Protein AF-L2FWZ9-F1 (afdb_monomer_lite)

Structure (mmCIF, N/CA/C/O backbone):
data_AF-L2FWZ9-F1
#
_entry.id   AF-L2FWZ9-F1
#
loop_
_atom_site.group_PDB
_atom_site.id
_atom_site.type_symbol
_atom_site.label_atom_id
_atom_site.label_alt_id
_atom_site.label_comp_id
_atom_site.label_asym_id
_atom_site.label_entity_id
_atom_site.label_seq_id
_atom_site.pdbx_PDB_ins_code
_atom_site.Cartn_x
_atom_site.Cartn_y
_atom_site.Cartn_z
_atom_site.occupancy
_atom_site.B_iso_or_equiv
_atom_site.auth_seq_id
_atom_site.auth_comp_id
_atom_site.auth_asym_id
_atom_site.auth_atom_id
_atom_site.pdbx_PDB_model_num
ATOM 1 N N . MET A 1 1 ? 4.614 10.937 13.498 1.00 37.91 1 MET A N 1
ATOM 2 C CA . MET A 1 1 ? 4.431 12.050 12.540 1.00 37.91 1 MET A CA 1
ATOM 3 C C . MET A 1 1 ? 4.527 11.454 11.138 1.00 37.91 1 MET A C 1
ATOM 5 O O . MET A 1 1 ? 5.630 11.237 10.655 1.00 37.91 1 MET A O 1
ATOM 9 N N . LEU A 1 2 ? 3.396 11.042 10.550 1.00 47.38 2 LEU A N 1
ATOM 10 C CA . LEU A 1 2 ? 3.350 10.492 9.188 1.00 47.38 2 LEU A CA 1
ATOM 11 C C . LEU A 1 2 ? 3.740 11.627 8.230 1.00 47.38 2 LEU A C 1
ATOM 13 O O . LEU A 1 2 ? 2.983 12.576 8.043 1.00 47.38 2 LEU A O 1
ATOM 17 N N . GLY A 1 3 ? 4.984 11.603 7.746 1.00 39.47 3 GLY A N 1
ATOM 18 C CA . GLY A 1 3 ? 5.502 12.600 6.810 1.00 39.47 3 GLY A CA 1
ATOM 19 C C . GLY A 1 3 ? 4.661 12.653 5.535 1.00 39.47 3 GLY A C 1
ATOM 20 O O . GLY A 1 3 ? 4.003 11.669 5.206 1.00 39.47 3 GLY A O 1
ATOM 21 N N . ARG A 1 4 ? 4.687 13.812 4.854 1.00 49.22 4 ARG A N 1
ATOM 22 C CA . ARG A 1 4 ? 4.032 14.084 3.557 1.00 49.22 4 ARG A CA 1
ATOM 23 C C . ARG A 1 4 ? 3.860 12.801 2.734 1.00 49.22 4 ARG A C 1
ATOM 25 O O . ARG A 1 4 ? 4.850 12.243 2.269 1.00 49.22 4 ARG A O 1
ATOM 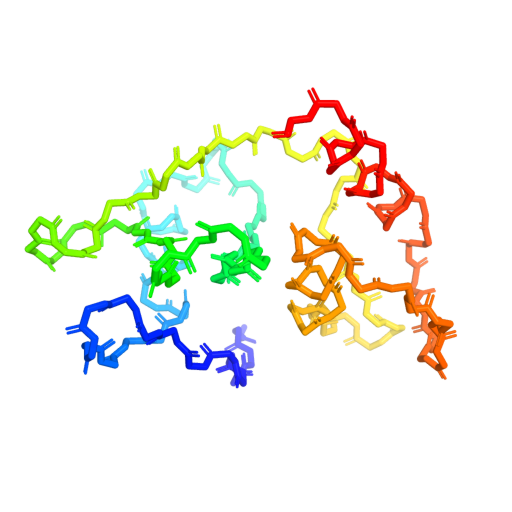32 N N . SER A 1 5 ? 2.620 12.342 2.570 1.00 55.31 5 SER A N 1
ATOM 33 C CA . SER A 1 5 ? 2.319 11.317 1.579 1.00 55.31 5 SER A CA 1
ATOM 34 C C . SER A 1 5 ? 2.372 11.989 0.210 1.00 55.31 5 SER A C 1
ATOM 36 O O . SER A 1 5 ? 1.457 12.720 -0.169 1.00 55.31 5 SER A O 1
ATOM 38 N N . ASP A 1 6 ? 3.478 11.819 -0.505 1.00 53.09 6 ASP A N 1
ATOM 39 C CA . ASP A 1 6 ? 3.678 12.437 -1.820 1.00 53.09 6 ASP A CA 1
ATOM 40 C C . ASP A 1 6 ? 2.766 11.816 -2.911 1.00 53.09 6 ASP A C 1
ATOM 42 O O . ASP A 1 6 ? 2.730 12.289 -4.049 1.00 53.09 6 ASP A O 1
ATOM 46 N N . GLY A 1 7 ? 1.987 10.777 -2.580 1.00 55.47 7 GLY A N 1
ATOM 47 C CA . GLY A 1 7 ? 0.991 10.165 -3.454 1.00 55.47 7 GLY A CA 1
ATOM 48 C C . GLY A 1 7 ? -0.346 10.906 -3.464 1.00 55.47 7 GLY A C 1
ATOM 49 O O . GLY A 1 7 ? -1.245 10.591 -2.687 1.00 55.47 7 GLY A O 1
ATOM 50 N N . PHE A 1 8 ? -0.531 11.848 -4.392 1.00 56.97 8 PHE A N 1
ATOM 51 C CA . PHE A 1 8 ? -1.888 12.242 -4.783 1.00 56.97 8 PHE A CA 1
ATOM 52 C C . PHE A 1 8 ? -2.547 11.092 -5.549 1.00 56.97 8 PHE A C 1
ATOM 54 O O . PHE A 1 8 ? -1.983 10.585 -6.522 1.00 56.97 8 PHE A O 1
ATOM 61 N N . LEU A 1 9 ? -3.754 10.724 -5.134 1.00 61.09 9 LEU A N 1
ATOM 62 C CA . LEU A 1 9 ? -4.591 9.738 -5.810 1.00 61.09 9 LEU A CA 1
ATOM 63 C C . LEU A 1 9 ? -5.620 10.462 -6.673 1.00 61.09 9 LEU A C 1
ATOM 65 O O . LEU A 1 9 ? -6.096 11.532 -6.280 1.00 61.09 9 LEU A O 1
ATOM 69 N N . LYS A 1 10 ? -5.904 9.933 -7.871 1.00 59.34 10 LYS A N 1
ATOM 70 C CA . LYS A 1 10 ? -6.831 10.564 -8.829 1.00 59.34 10 LYS A CA 1
ATOM 71 C C . LYS A 1 10 ? -7.863 9.620 -9.470 1.00 59.34 10 LYS A C 1
ATOM 73 O O . LYS A 1 10 ? -8.025 9.692 -10.686 1.00 59.34 10 LYS A O 1
ATOM 78 N N . PRO A 1 11 ? -8.594 8.783 -8.717 1.00 60.00 11 PRO A N 1
ATOM 79 C CA . PRO A 1 11 ? -9.722 8.059 -9.294 1.00 60.00 11 PRO A CA 1
ATOM 80 C C . PRO A 1 11 ? -10.812 9.049 -9.735 1.00 60.00 11 PRO A C 1
ATOM 82 O O . PRO A 1 11 ? -11.186 9.962 -8.991 1.00 60.00 11 PRO A O 1
ATOM 85 N N . ALA A 1 12 ? -11.319 8.898 -10.957 1.00 54.69 12 ALA A N 1
ATOM 86 C CA . ALA A 1 12 ? -12.400 9.694 -11.539 1.00 54.69 12 ALA A CA 1
ATOM 87 C C . ALA A 1 12 ? -12.167 11.219 -11.483 1.00 54.69 12 ALA A C 1
ATOM 89 O O . ALA A 1 12 ? -13.114 12.004 -11.406 1.00 54.69 12 ALA A O 1
ATOM 90 N N . GLY A 1 13 ? -10.901 11.656 -11.486 1.00 60.09 13 GLY A N 1
ATOM 91 C CA . GLY A 1 13 ? -10.516 13.071 -11.445 1.00 60.09 13 GLY A CA 1
ATOM 92 C C . GLY A 1 13 ? -10.571 13.747 -10.066 1.00 60.09 13 GLY A C 1
ATOM 93 O O . GLY A 1 13 ? -10.253 14.935 -9.972 1.00 60.09 13 GLY A O 1
ATOM 94 N N . VAL A 1 14 ? -10.912 13.024 -8.992 1.00 58.94 14 VAL A N 1
ATOM 95 C CA . VAL A 1 14 ? -10.941 13.555 -7.616 1.00 58.94 14 VAL A CA 1
ATOM 96 C C . VAL A 1 14 ? -9.558 13.443 -6.982 1.00 58.94 14 VAL A C 1
ATOM 98 O O . VAL A 1 14 ? -8.958 12.377 -7.007 1.00 58.94 14 VAL A O 1
ATOM 101 N N . ARG A 1 15 ? -9.043 14.533 -6.401 1.00 64.44 15 ARG A N 1
ATOM 102 C CA . ARG A 1 15 ? -7.758 14.528 -5.685 1.00 64.44 15 ARG A CA 1
ATOM 103 C C . ARG A 1 15 ? -7.989 14.328 -4.196 1.00 64.44 15 ARG A C 1
ATOM 105 O O . ARG A 1 15 ? -8.624 15.177 -3.580 1.00 64.44 15 ARG A O 1
ATOM 112 N N . PHE A 1 16 ? -7.390 13.294 -3.626 1.00 67.38 16 PHE A N 1
ATOM 113 C CA . PHE A 1 16 ? -7.308 13.114 -2.176 1.00 67.38 16 PHE A CA 1
ATOM 114 C C . PHE A 1 16 ? -5.934 12.574 -1.779 1.00 67.38 16 PHE A C 1
ATOM 116 O O . PHE A 1 16 ? -5.192 12.039 -2.615 1.00 67.38 16 PHE A O 1
ATOM 123 N N . GLY A 1 17 ? -5.573 12.778 -0.513 1.00 70.31 17 GLY A N 1
ATOM 124 C CA . GLY A 1 17 ? -4.294 12.332 0.030 1.00 70.31 17 GLY A CA 1
ATOM 125 C C . GLY A 1 17 ? -4.425 10.965 0.693 1.00 70.31 17 GLY A C 1
ATOM 126 O O . GLY A 1 17 ? -5.348 10.742 1.473 1.00 70.31 17 GLY A O 1
ATOM 127 N N . SER A 1 18 ? -3.466 10.063 0.469 1.00 74.75 18 SER A N 1
ATOM 128 C CA . SER A 1 18 ? -3.417 8.783 1.197 1.00 74.75 18 SER A CA 1
ATOM 129 C C . SER A 1 18 ? -3.299 8.975 2.720 1.00 74.75 18 SER A C 1
ATOM 131 O O . SER A 1 18 ? -3.741 8.121 3.484 1.00 74.75 18 SER A O 1
ATOM 133 N N . ALA A 1 19 ? -2.802 10.130 3.181 1.00 75.31 19 ALA A N 1
ATOM 134 C CA . ALA A 1 19 ? -2.780 10.506 4.594 1.00 75.31 19 ALA A CA 1
ATOM 135 C C . ALA A 1 19 ? -4.161 10.488 5.277 1.00 75.31 19 ALA A C 1
ATOM 137 O O . ALA A 1 19 ? -4.244 10.119 6.446 1.00 75.31 19 ALA A O 1
ATOM 138 N N . GLU A 1 20 ? -5.243 10.846 4.578 1.00 76.06 20 GLU A N 1
ATOM 139 C CA . GLU A 1 20 ? -6.599 10.801 5.148 1.00 76.06 20 GLU A CA 1
ATOM 140 C C . GLU A 1 20 ? -6.998 9.359 5.483 1.00 76.06 20 GLU A C 1
ATOM 142 O O . GLU A 1 20 ? -7.508 9.084 6.568 1.00 76.06 20 GLU A O 1
ATOM 147 N N . ILE A 1 21 ? -6.643 8.427 4.599 1.00 77.75 21 ILE A N 1
ATOM 148 C CA . ILE A 1 21 ? -6.863 6.988 4.766 1.00 77.75 21 ILE A CA 1
ATOM 149 C C . ILE A 1 21 ? -6.068 6.459 5.954 1.00 77.75 21 ILE A C 1
ATOM 151 O O . ILE A 1 21 ? -6.616 5.793 6.829 1.00 77.75 21 ILE A O 1
ATOM 155 N N . TYR A 1 22 ? -4.779 6.791 6.021 1.00 81.50 22 TYR A N 1
ATOM 156 C CA . TYR A 1 22 ? -3.927 6.347 7.123 1.00 81.50 22 TYR A CA 1
ATOM 157 C C . TYR A 1 22 ? -4.405 6.881 8.472 1.00 81.50 22 TYR A C 1
ATOM 159 O O . TYR A 1 22 ? -4.351 6.160 9.467 1.00 81.50 22 TYR A O 1
ATOM 167 N N . ASN A 1 23 ? -4.904 8.118 8.512 1.00 81.88 23 ASN A N 1
ATOM 168 C CA . ASN A 1 23 ? -5.448 8.705 9.731 1.00 81.88 23 ASN A CA 1
ATOM 169 C C . ASN A 1 23 ? -6.712 7.976 10.200 1.00 81.88 23 ASN A C 1
ATOM 171 O O . ASN A 1 23 ? -6.851 7.744 11.397 1.00 81.88 23 ASN A O 1
ATOM 175 N N . ILE A 1 24 ? -7.607 7.594 9.283 1.00 82.69 24 ILE A N 1
ATOM 176 C CA . ILE A 1 24 ? -8.802 6.798 9.606 1.00 82.69 24 ILE A CA 1
ATOM 177 C C . ILE A 1 24 ? -8.386 5.435 10.163 1.00 82.69 24 ILE A C 1
ATOM 179 O O . ILE A 1 24 ? -8.830 5.069 11.249 1.00 82.69 24 ILE A O 1
ATOM 183 N N . LEU A 1 25 ? -7.479 4.726 9.483 1.00 81.62 25 LEU A N 1
ATOM 184 C CA . LEU A 1 25 ? -6.995 3.415 9.933 1.00 81.62 25 LEU A CA 1
ATOM 185 C C . LEU A 1 25 ? -6.368 3.494 11.327 1.00 81.62 25 LEU A C 1
ATOM 187 O O . LEU A 1 25 ? -6.750 2.753 12.223 1.00 81.62 25 LEU A O 1
ATOM 191 N N . THR A 1 26 ? -5.491 4.473 11.542 1.00 82.50 26 THR A N 1
ATOM 192 C CA . THR A 1 26 ? -4.835 4.681 12.841 1.00 82.50 26 THR A CA 1
ATOM 193 C C . THR A 1 26 ? -5.830 5.086 13.934 1.00 82.50 26 THR A C 1
ATOM 195 O O . THR A 1 26 ? -5.629 4.775 15.102 1.00 82.50 26 THR A O 1
ATOM 198 N N . ARG A 1 27 ? -6.896 5.820 13.593 1.00 84.56 27 ARG A N 1
ATOM 199 C CA . ARG A 1 27 ? -7.873 6.314 14.572 1.00 84.56 27 ARG A CA 1
ATOM 200 C C . ARG A 1 27 ? -8.878 5.248 14.992 1.00 84.56 27 ARG A C 1
ATOM 202 O O . ARG A 1 27 ? -9.240 5.205 16.164 1.00 84.56 27 ARG A O 1
ATOM 209 N N . PHE A 1 28 ? -9.375 4.469 14.038 1.00 85.88 28 PHE A N 1
ATOM 210 C CA . PHE A 1 28 ? -10.498 3.558 14.256 1.00 85.88 28 PHE A CA 1
ATOM 211 C C . PHE A 1 28 ? -10.079 2.094 14.377 1.00 85.88 28 PHE A C 1
ATOM 213 O O . PHE A 1 28 ? -10.792 1.337 15.023 1.00 85.88 28 PHE A O 1
ATOM 220 N N . PHE A 1 29 ? -8.923 1.721 13.822 1.00 86.75 29 PHE A N 1
ATOM 221 C CA . PHE A 1 29 ? -8.410 0.348 13.813 1.00 86.75 29 PHE A CA 1
ATOM 222 C C . PHE A 1 29 ? -6.955 0.235 14.323 1.00 86.75 29 PHE A C 1
ATOM 224 O O . PHE A 1 29 ? -6.136 -0.443 13.698 1.00 86.75 29 PHE A O 1
ATOM 231 N N . PRO A 1 30 ? -6.568 0.918 15.423 1.00 83.31 30 PRO A N 1
ATOM 232 C CA . PRO A 1 30 ? -5.181 0.921 15.893 1.00 83.31 30 PRO A CA 1
ATOM 233 C C . PRO A 1 30 ? -4.699 -0.429 16.440 1.00 83.31 30 PRO A C 1
ATOM 235 O O . PRO A 1 30 ? -3.493 -0.619 16.572 1.00 83.31 30 PRO A O 1
ATOM 238 N N . ALA A 1 31 ? -5.609 -1.329 16.826 1.00 86.12 31 ALA A N 1
ATOM 239 C CA . ALA A 1 31 ? -5.252 -2.642 17.364 1.00 86.12 31 ALA A CA 1
ATOM 240 C C . ALA A 1 31 ? -5.130 -3.702 16.257 1.00 86.12 31 ALA A C 1
ATOM 242 O O . ALA A 1 31 ? -4.457 -4.711 16.442 1.00 86.12 31 ALA A O 1
ATOM 243 N N . GLU A 1 32 ? -5.779 -3.464 15.119 1.00 86.69 32 GLU A N 1
ATOM 244 C CA . GLU A 1 32 ? -5.880 -4.385 13.993 1.00 86.69 32 GLU A CA 1
ATOM 245 C C . GLU A 1 32 ? -4.911 -4.041 12.857 1.00 86.69 32 GLU A C 1
ATOM 247 O O . GLU A 1 32 ? -4.482 -4.931 12.127 1.00 86.69 32 GLU A O 1
ATOM 252 N N . VAL A 1 33 ? -4.561 -2.760 12.693 1.00 83.75 33 VAL A N 1
ATOM 253 C CA . VAL A 1 33 ? -3.714 -2.281 11.595 1.00 83.75 33 VAL A CA 1
ATOM 254 C C . VAL A 1 33 ? -2.450 -1.637 12.150 1.00 83.75 33 VAL A C 1
ATOM 256 O O . VAL A 1 33 ? -2.454 -0.484 12.576 1.00 83.75 33 VAL A O 1
ATOM 259 N N . GLU A 1 34 ? -1.340 -2.373 12.094 1.00 84.56 34 GLU A N 1
ATOM 260 C CA . GLU A 1 34 ? -0.025 -1.858 12.496 1.00 84.56 34 GLU A CA 1
ATOM 261 C C . GLU A 1 34 ? 0.483 -0.778 11.526 1.00 84.56 34 GLU A C 1
ATOM 263 O O . GLU A 1 34 ? 0.970 0.279 11.934 1.00 84.56 34 GLU A O 1
ATOM 268 N N . ASP A 1 35 ? 0.373 -1.039 10.221 1.00 83.06 35 ASP A N 1
ATOM 269 C CA . ASP A 1 35 ? 0.770 -0.105 9.176 1.00 83.06 35 ASP A CA 1
ATOM 270 C C . ASP A 1 35 ? -0.018 -0.358 7.885 1.00 83.06 35 ASP A C 1
ATOM 272 O O . ASP A 1 35 ? -0.522 -1.449 7.632 1.00 83.06 35 ASP A O 1
ATOM 276 N N . ALA A 1 36 ? -0.108 0.668 7.045 1.00 85.31 36 ALA A N 1
ATOM 277 C CA . ALA A 1 36 ? -0.831 0.616 5.784 1.00 85.31 36 ALA A CA 1
ATOM 278 C C . ALA A 1 36 ? -0.104 1.392 4.685 1.00 85.31 36 ALA A C 1
ATOM 280 O O . ALA A 1 36 ? 0.536 2.426 4.927 1.00 85.31 36 ALA A O 1
ATOM 281 N N . VAL A 1 37 ? -0.259 0.909 3.453 1.00 84.62 37 VAL A N 1
ATOM 282 C CA . VAL A 1 37 ? 0.132 1.607 2.229 1.00 84.62 37 VAL A CA 1
ATOM 283 C C . VAL A 1 37 ? -1.062 1.666 1.294 1.00 84.62 37 VAL A C 1
ATOM 285 O O . VAL A 1 37 ? -1.775 0.686 1.107 1.00 84.62 37 VAL A O 1
ATOM 288 N N . CYS A 1 38 ? -1.298 2.839 0.730 1.00 82.19 38 CYS A N 1
ATOM 289 C CA . CYS A 1 38 ? -2.473 3.123 -0.059 1.00 82.19 38 CYS A CA 1
ATOM 290 C C . CYS A 1 38 ? -2.038 3.761 -1.373 1.00 82.19 38 CYS A C 1
ATOM 292 O O . CYS A 1 38 ? -1.432 4.834 -1.387 1.00 82.19 38 C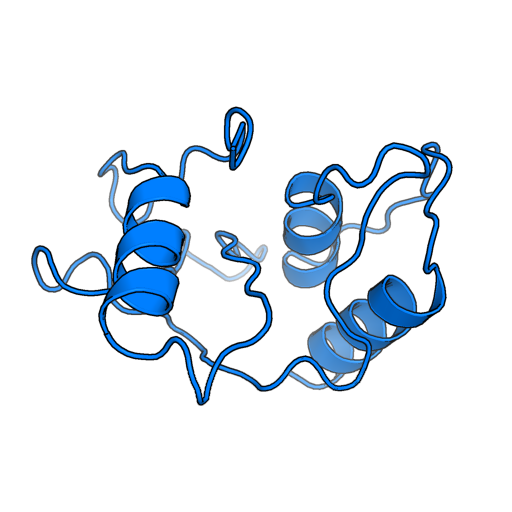YS A O 1
ATOM 294 N N . VAL A 1 39 ? -2.288 3.062 -2.480 1.00 79.44 39 VAL A N 1
ATOM 295 C CA . VAL A 1 39 ? -1.753 3.417 -3.796 1.00 79.44 39 VAL A CA 1
ATOM 296 C C . VAL A 1 39 ? -2.793 3.232 -4.886 1.00 79.44 39 VAL A C 1
ATOM 298 O O . VAL A 1 39 ? -3.513 2.240 -4.921 1.00 79.44 39 VAL A O 1
ATOM 301 N N . GLY A 1 40 ? -2.838 4.182 -5.816 1.00 76.38 40 GLY A N 1
ATOM 302 C CA . GLY A 1 40 ? -3.663 4.083 -7.013 1.00 76.38 40 GLY A CA 1
ATOM 303 C C . GLY A 1 40 ? -3.047 3.103 -7.989 1.00 76.38 40 GLY A C 1
ATOM 304 O O . GLY A 1 40 ? -1.911 3.303 -8.415 1.00 76.38 40 GLY A O 1
ATOM 305 N N . ARG A 1 41 ? -3.796 2.064 -8.351 1.00 73.81 41 ARG A N 1
ATOM 306 C CA . ARG A 1 41 ? -3.415 1.119 -9.403 1.00 73.81 41 ARG A CA 1
ATOM 307 C C . ARG A 1 41 ? -4.016 1.562 -10.732 1.00 73.81 41 ARG A C 1
ATOM 309 O O . ARG A 1 41 ? -5.217 1.792 -10.778 1.00 73.81 41 ARG A O 1
ATOM 316 N N . ARG A 1 42 ? -3.197 1.657 -11.785 1.00 71.75 42 ARG A N 1
ATOM 317 C CA . ARG A 1 42 ? -3.661 1.875 -13.163 1.00 71.75 42 ARG A CA 1
ATOM 318 C C . ARG A 1 42 ? -2.862 1.011 -14.131 1.00 71.75 42 ARG A C 1
ATOM 320 O O . ARG A 1 42 ? -1.708 1.313 -14.426 1.00 71.75 42 ARG A O 1
ATOM 327 N N . ARG A 1 43 ? -3.475 -0.057 -14.626 1.00 70.56 43 ARG A N 1
ATOM 328 C CA . ARG A 1 43 ? -2.934 -0.930 -15.675 1.00 70.56 43 ARG A CA 1
ATOM 329 C C . ARG A 1 43 ? -3.232 -0.360 -17.059 1.00 70.56 43 ARG A C 1
ATOM 331 O O . ARG A 1 43 ? -4.076 0.517 -17.215 1.00 70.56 43 ARG A O 1
ATOM 338 N N . ALA A 1 44 ? -2.573 -0.900 -18.084 1.00 68.81 44 ALA A N 1
ATOM 339 C CA . ALA A 1 44 ? -2.853 -0.546 -19.479 1.00 68.81 44 ALA A CA 1
ATOM 340 C C . ALA A 1 44 ? -4.309 -0.844 -19.896 1.00 68.81 44 ALA A C 1
ATOM 342 O O . ALA A 1 44 ? -4.834 -0.201 -20.800 1.00 68.81 44 ALA A O 1
ATOM 343 N N . THR A 1 45 ? -4.954 -1.803 -19.229 1.00 70.38 45 THR A N 1
ATOM 344 C CA . THR A 1 45 ? -6.366 -2.165 -19.411 1.00 70.38 45 THR A CA 1
ATOM 345 C C . THR A 1 45 ? -7.328 -1.303 -18.596 1.00 70.38 45 THR A C 1
ATOM 347 O O . THR A 1 45 ? -8.530 -1.351 -18.844 1.00 70.38 45 THR A O 1
ATOM 350 N N . ASP A 1 46 ? -6.831 -0.543 -17.619 1.00 65.25 46 ASP A N 1
ATOM 351 C CA . ASP A 1 46 ? -7.679 0.201 -16.695 1.00 65.25 46 ASP A CA 1
ATOM 352 C C . ASP A 1 46 ? -8.011 1.574 -17.282 1.00 65.25 46 ASP A C 1
ATOM 354 O O . ASP A 1 46 ? -7.132 2.334 -17.707 1.00 65.25 46 ASP A O 1
ATOM 358 N N . SER A 1 47 ? -9.291 1.938 -17.254 1.00 59.25 47 SER A N 1
ATOM 359 C CA . SER A 1 47 ? -9.720 3.282 -17.637 1.00 59.25 47 SER A CA 1
ATOM 360 C C . SER A 1 47 ? -9.288 4.349 -16.618 1.00 59.25 47 SER A C 1
ATOM 362 O O . SER A 1 47 ? -9.120 5.503 -17.013 1.00 59.25 47 SER A O 1
ATOM 364 N N . ASP A 1 48 ? -9.076 3.986 -15.340 1.00 58.59 48 ASP A N 1
ATOM 365 C CA . ASP A 1 48 ? -8.766 4.916 -14.237 1.00 58.59 48 ASP A CA 1
ATOM 366 C C . ASP A 1 48 ? -8.047 4.255 -13.028 1.00 58.59 48 ASP A C 1
ATOM 368 O O . ASP A 1 48 ? -7.909 3.035 -12.984 1.00 58.59 48 ASP A O 1
ATOM 372 N N . GLU A 1 49 ? -7.584 5.053 -12.053 1.00 59.25 49 GLU A N 1
ATOM 373 C CA . GLU A 1 49 ? -7.013 4.602 -10.765 1.00 59.25 49 GLU A CA 1
ATOM 374 C C . GLU A 1 49 ? -8.093 4.125 -9.757 1.00 59.25 49 GLU A C 1
ATOM 376 O O . GLU A 1 49 ? -9.220 4.606 -9.798 1.00 59.25 49 GLU A O 1
ATOM 381 N N . THR A 1 50 ? -7.765 3.227 -8.806 1.00 59.97 50 THR A N 1
ATOM 382 C CA . THR A 1 50 ? -8.700 2.702 -7.763 1.00 59.97 50 THR A CA 1
ATOM 383 C C . THR A 1 50 ? -8.146 2.794 -6.316 1.00 59.97 50 THR A C 1
ATOM 385 O O . THR A 1 50 ? -7.110 2.174 -6.086 1.00 59.97 50 THR A O 1
ATOM 388 N N . VAL A 1 51 ? -8.799 3.479 -5.339 1.00 50.78 51 VAL A N 1
ATOM 389 C CA . VAL A 1 51 ? -8.424 3.579 -3.876 1.00 50.78 51 VAL A CA 1
ATOM 390 C C . VAL A 1 51 ? -9.576 4.105 -2.948 1.00 50.78 51 VAL A C 1
ATOM 392 O O . VAL A 1 51 ? -10.336 4.919 -3.458 1.00 50.78 51 VAL A O 1
ATOM 395 N N . CYS A 1 52 ? -9.675 3.771 -1.613 1.00 48.25 52 CYS A N 1
ATOM 396 C CA . CYS A 1 52 ? -10.549 4.455 -0.575 1.00 48.25 52 CYS A CA 1
ATOM 397 C C . CYS A 1 52 ? -10.447 4.108 0.948 1.00 48.25 52 CYS A C 1
ATOM 399 O O . CYS A 1 52 ? -9.885 3.067 1.270 1.00 48.25 52 CYS A O 1
ATOM 401 N N . PRO A 1 53 ? -10.916 4.965 1.905 1.00 40.97 53 PRO A N 1
ATOM 402 C CA . PRO A 1 53 ? -12.209 4.896 2.665 1.00 40.97 53 PRO A CA 1
ATOM 403 C C . PRO A 1 53 ? -13.005 6.247 2.748 1.00 40.97 53 PRO A C 1
ATOM 405 O O . PRO A 1 53 ? -12.509 7.313 2.395 1.00 40.97 53 PRO A O 1
ATOM 408 N N . GLU A 1 54 ? -14.250 6.152 3.251 1.00 35.28 54 GLU A N 1
ATOM 409 C CA . GLU A 1 54 ? -15.132 7.097 3.998 1.00 35.28 54 GLU A CA 1
ATOM 410 C C . GLU A 1 54 ? -15.490 8.540 3.561 1.00 35.28 54 GLU A C 1
ATOM 412 O O . GLU A 1 54 ? -16.211 9.218 4.294 1.00 35.28 54 GLU A O 1
ATOM 417 N N . LEU A 1 55 ? -15.182 9.008 2.350 1.00 39.09 55 LEU A N 1
ATOM 418 C CA . LEU A 1 55 ? -15.803 10.244 1.828 1.00 39.09 55 LEU A CA 1
ATOM 419 C C . LEU A 1 55 ? -16.265 10.079 0.372 1.00 39.09 55 LEU A C 1
ATOM 421 O O . LEU A 1 55 ? -15.537 10.345 -0.571 1.00 39.09 55 LEU A O 1
ATOM 425 N N . SER A 1 56 ? -17.532 9.710 0.173 1.00 42.22 56 SER A N 1
ATOM 426 C CA . SER A 1 56 ? -18.209 9.480 -1.123 1.00 42.22 56 SER A CA 1
ATOM 427 C C . SER A 1 56 ? -17.753 8.239 -1.934 1.00 42.22 56 SER A C 1
ATOM 429 O O . SER A 1 56 ? -16.564 7.930 -1.948 1.00 42.22 56 SER A O 1
ATOM 431 N N . PRO A 1 57 ? -18.659 7.577 -2.696 1.00 47.19 57 PRO A N 1
ATOM 432 C CA . PRO A 1 57 ? -18.434 6.291 -3.399 1.00 47.19 57 PRO A CA 1
ATOM 433 C C . PRO A 1 57 ? -17.290 6.220 -4.428 1.00 47.19 57 PRO A C 1
ATOM 435 O O . PRO A 1 57 ? -17.090 5.183 -5.051 1.00 47.19 57 PRO A O 1
ATOM 438 N N . ARG A 1 58 ? -16.596 7.332 -4.694 1.00 48.44 58 ARG A N 1
ATOM 439 C CA . ARG A 1 58 ? -15.519 7.440 -5.704 1.00 48.44 58 ARG A CA 1
ATOM 440 C C . ARG A 1 58 ? -14.146 7.114 -5.150 1.00 48.44 58 ARG A C 1
ATOM 442 O O . ARG A 1 58 ? -13.228 6.765 -5.881 1.00 48.44 58 ARG A O 1
ATOM 449 N N . HIS A 1 59 ? -14.043 7.217 -3.845 1.00 48.38 59 HIS A N 1
ATOM 450 C CA . HIS A 1 59 ? -13.101 6.466 -3.085 1.00 48.38 59 HIS A CA 1
ATOM 451 C C . HIS A 1 59 ? -13.909 5.163 -2.872 1.00 48.38 59 HIS A C 1
ATOM 453 O O . HIS A 1 59 ? -14.885 5.227 -2.152 1.00 48.38 59 HIS A O 1
ATOM 459 N N . VAL A 1 60 ? -13.624 3.999 -3.473 1.00 51.12 60 VAL A N 1
ATOM 460 C CA . VAL A 1 60 ? -13.755 2.651 -2.820 1.00 51.12 60 VAL A CA 1
ATOM 461 C C . VAL A 1 60 ? -12.467 1.888 -3.185 1.00 51.12 60 VAL A C 1
ATOM 463 O O . VAL A 1 60 ? -12.032 2.051 -4.330 1.00 51.12 60 VAL A O 1
ATOM 466 N N . PRO A 1 61 ? -11.754 1.152 -2.293 1.00 60.62 61 PRO A N 1
ATOM 467 C CA . PRO A 1 61 ? -10.551 0.466 -2.736 1.00 60.62 61 PRO A CA 1
ATOM 468 C C . PRO A 1 61 ? -11.052 -0.626 -3.654 1.00 60.62 61 PRO A C 1
ATOM 470 O O . PRO A 1 61 ? -11.942 -1.384 -3.275 1.00 60.62 61 PRO A O 1
ATOM 473 N N . GLY A 1 62 ? -10.486 -0.724 -4.851 1.00 64.06 62 GLY A N 1
ATOM 474 C CA . GLY A 1 62 ? -10.778 -1.887 -5.682 1.00 64.06 62 GLY A CA 1
ATOM 475 C C . GLY A 1 62 ? -10.372 -3.180 -4.971 1.00 64.06 62 GLY A C 1
ATOM 476 O O . GLY A 1 62 ? -10.967 -4.222 -5.216 1.00 64.06 62 GLY A O 1
ATOM 477 N N . VAL A 1 63 ? -9.364 -3.098 -4.091 1.00 73.81 63 VAL A N 1
ATOM 478 C CA . VAL A 1 63 ? -8.768 -4.230 -3.388 1.00 73.81 63 VAL A CA 1
ATOM 479 C C . VAL A 1 63 ? -8.248 -3.785 -2.012 1.00 73.81 63 VAL A C 1
ATOM 481 O O . VAL A 1 63 ? -7.606 -2.737 -1.911 1.00 73.81 63 VAL A O 1
ATOM 484 N N . VAL A 1 64 ? -8.520 -4.578 -0.972 1.00 79.44 64 VAL A N 1
ATOM 485 C CA . VAL A 1 64 ? -7.927 -4.467 0.372 1.00 79.44 64 VAL A CA 1
ATOM 486 C C . VAL A 1 64 ? -7.327 -5.824 0.704 1.00 79.44 64 VAL A C 1
ATOM 488 O O . VAL A 1 64 ? -8.048 -6.813 0.710 1.00 79.44 64 VAL A O 1
ATOM 491 N N . GLU A 1 65 ? -6.021 -5.866 0.948 1.00 82.00 65 GLU A N 1
ATOM 492 C CA . GLU A 1 65 ? -5.275 -7.109 1.151 1.00 82.00 65 GLU A CA 1
ATOM 493 C C . GLU A 1 65 ? -4.288 -6.949 2.298 1.00 82.00 65 GLU A C 1
ATOM 495 O O . GLU A 1 65 ? -3.672 -5.889 2.464 1.00 82.00 65 GLU A O 1
ATOM 500 N N . GLU A 1 66 ? -4.126 -8.015 3.076 1.00 84.62 66 GLU A N 1
ATOM 501 C CA . GLU A 1 66 ? -3.123 -8.068 4.129 1.00 84.62 66 GLU A CA 1
ATOM 502 C C . GLU A 1 66 ? -1.733 -8.167 3.501 1.00 84.62 66 GLU A C 1
ATOM 504 O O . GLU A 1 66 ? -1.424 -9.084 2.735 1.00 84.62 66 GLU A O 1
ATOM 509 N N . CYS A 1 67 ? -0.869 -7.208 3.826 1.00 83.38 67 CYS A N 1
ATOM 510 C CA . CYS A 1 67 ? 0.485 -7.200 3.305 1.00 83.38 67 CYS A CA 1
ATOM 511 C C . CYS A 1 67 ? 1.370 -8.154 4.113 1.00 83.38 67 CYS A C 1
ATOM 513 O O . CYS A 1 67 ? 2.075 -7.733 5.029 1.00 83.38 67 CYS A O 1
ATOM 515 N N 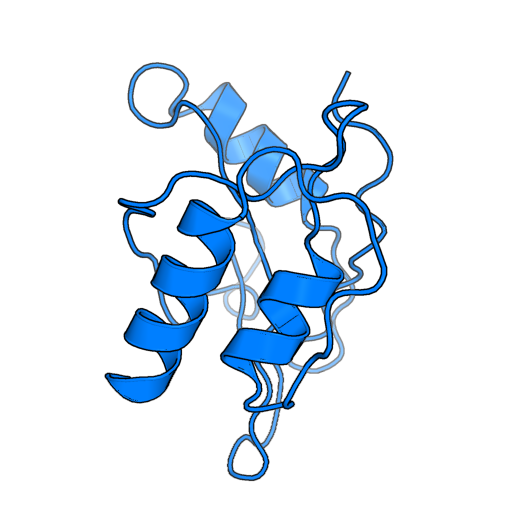. GLY A 1 68 ? 1.368 -9.435 3.741 1.00 81.12 68 GLY A N 1
ATOM 516 C CA . GLY A 1 68 ? 2.170 -10.463 4.417 1.00 81.12 68 GLY A CA 1
ATOM 517 C C . GLY A 1 68 ? 3.687 -10.215 4.376 1.00 81.12 68 GLY A C 1
ATOM 518 O O . GLY A 1 68 ? 4.417 -10.741 5.209 1.00 81.12 68 GLY A O 1
ATOM 519 N N . GLY A 1 69 ? 4.171 -9.399 3.429 1.00 79.19 69 GLY A N 1
ATOM 520 C CA . GLY A 1 69 ? 5.569 -8.949 3.352 1.00 79.19 69 GLY A CA 1
ATOM 521 C C . GLY A 1 69 ? 5.876 -7.654 4.121 1.00 79.19 69 GLY A C 1
ATOM 522 O O . GLY A 1 69 ? 7.023 -7.212 4.129 1.00 79.19 69 GLY A O 1
ATOM 523 N N . GLY A 1 70 ? 4.874 -7.028 4.744 1.00 86.00 70 GLY A N 1
ATOM 524 C CA . GLY A 1 70 ? 4.994 -5.739 5.425 1.00 86.00 70 GLY A CA 1
ATOM 525 C C . GLY A 1 70 ? 5.099 -4.529 4.485 1.00 86.00 70 GLY A C 1
ATOM 526 O O . GLY A 1 70 ? 5.203 -4.636 3.265 1.00 86.00 70 GLY A O 1
ATOM 527 N N . ILE A 1 71 ? 5.074 -3.320 5.057 1.00 88.06 71 ILE A N 1
ATOM 528 C CA . ILE A 1 71 ? 5.067 -2.076 4.271 1.00 88.06 71 ILE A CA 1
ATOM 529 C C . ILE A 1 71 ? 6.494 -1.670 3.857 1.00 88.06 71 ILE A C 1
ATOM 531 O O . ILE A 1 71 ? 7.329 -1.442 4.739 1.00 88.06 71 ILE A O 1
ATOM 535 N N . PRO A 1 72 ? 6.800 -1.508 2.552 1.00 86.88 72 PRO A N 1
ATOM 536 C CA . PRO A 1 72 ? 8.137 -1.171 2.077 1.00 86.88 72 PRO A CA 1
ATOM 537 C C . PRO A 1 72 ? 8.532 0.248 2.478 1.00 86.88 72 PRO A C 1
ATOM 539 O O . PRO A 1 72 ? 7.819 1.226 2.217 1.00 86.88 72 PRO A O 1
ATOM 542 N N . LYS A 1 73 ? 9.706 0.359 3.099 1.00 87.00 73 LYS A N 1
ATOM 543 C CA . LYS A 1 73 ? 10.258 1.590 3.663 1.00 87.00 73 LYS A CA 1
ATOM 544 C C . LYS A 1 73 ? 11.703 1.786 3.210 1.00 87.00 73 LYS A C 1
ATOM 546 O O . LYS A 1 73 ? 12.436 0.845 2.923 1.00 87.00 73 LYS A O 1
ATOM 551 N N . THR A 1 74 ? 12.126 3.040 3.138 1.00 85.56 74 THR A N 1
ATOM 552 C CA . THR A 1 74 ? 13.540 3.409 2.963 1.00 85.56 74 THR A CA 1
ATOM 553 C C . THR A 1 74 ? 14.312 3.192 4.266 1.00 85.56 74 THR A C 1
ATOM 555 O O . THR A 1 74 ? 13.698 3.095 5.328 1.00 85.56 74 THR A O 1
ATOM 558 N N . GLY A 1 75 ? 15.649 3.218 4.225 1.00 81.62 75 GLY A N 1
ATOM 559 C CA . GLY A 1 75 ? 16.489 3.172 5.439 1.00 81.62 75 GLY A CA 1
ATOM 560 C C . GLY A 1 75 ? 16.152 4.236 6.501 1.00 81.62 75 GLY A C 1
ATOM 561 O O . GLY A 1 75 ? 16.394 4.027 7.681 1.00 81.62 75 GLY A O 1
ATOM 562 N N . ASN A 1 76 ? 15.511 5.342 6.101 1.00 80.50 76 ASN A N 1
ATOM 563 C CA . ASN A 1 76 ? 15.043 6.407 6.997 1.00 80.50 76 ASN A CA 1
ATOM 564 C C . ASN A 1 76 ? 13.581 6.223 7.461 1.00 80.50 76 ASN A C 1
ATOM 566 O O . ASN A 1 76 ? 12.964 7.170 7.944 1.00 80.50 76 ASN A O 1
ATOM 570 N N . GLY A 1 77 ? 12.976 5.053 7.235 1.00 81.31 77 GLY A N 1
ATOM 571 C CA . GLY A 1 77 ? 11.607 4.728 7.650 1.00 81.31 77 GLY A CA 1
ATOM 572 C C . GLY A 1 77 ? 10.491 5.343 6.794 1.00 81.31 77 GLY A C 1
ATOM 573 O O . GLY A 1 77 ? 9.315 5.153 7.100 1.00 81.31 77 GLY A O 1
ATOM 574 N N . LYS A 1 78 ? 10.813 6.065 5.709 1.00 83.12 78 LYS A N 1
ATOM 575 C CA . LYS A 1 78 ? 9.791 6.615 4.796 1.00 83.12 78 LYS A CA 1
ATOM 576 C C . LYS A 1 78 ? 9.185 5.516 3.931 1.00 83.12 78 LYS A C 1
ATOM 578 O O . LYS A 1 78 ? 9.945 4.781 3.305 1.00 83.12 78 LYS A O 1
ATOM 583 N N . LYS A 1 79 ? 7.854 5.466 3.847 1.00 84.50 79 LYS A N 1
ATOM 584 C CA . LYS A 1 79 ? 7.097 4.563 2.963 1.00 84.50 79 LYS A CA 1
ATOM 585 C C . LYS A 1 79 ? 7.442 4.809 1.495 1.00 84.50 79 LYS A C 1
ATOM 587 O O . LYS A 1 79 ? 7.578 5.958 1.077 1.00 84.50 79 LYS A O 1
ATOM 592 N N . ILE A 1 80 ? 7.546 3.739 0.711 1.00 85.94 80 ILE A N 1
ATOM 593 C CA . ILE A 1 80 ? 7.886 3.805 -0.718 1.00 85.94 80 ILE A CA 1
ATOM 594 C C . ILE A 1 80 ? 6.625 3.609 -1.579 1.00 85.94 80 ILE A C 1
ATOM 596 O O . ILE A 1 80 ? 6.534 2.686 -2.385 1.00 85.94 80 ILE A O 1
ATOM 600 N N . GLU A 1 81 ? 5.640 4.499 -1.418 1.00 82.62 81 GLU A N 1
ATOM 601 C CA . GLU A 1 81 ? 4.337 4.426 -2.110 1.00 82.62 81 GLU A CA 1
ATOM 602 C C . GLU A 1 81 ? 4.481 4.382 -3.640 1.00 82.62 81 GLU A C 1
ATOM 604 O O . GLU A 1 81 ? 3.797 3.622 -4.323 1.00 82.62 81 GLU A O 1
ATOM 609 N N . VAL A 1 82 ? 5.417 5.163 -4.190 1.00 82.06 82 VAL A N 1
ATOM 610 C CA . VAL A 1 82 ? 5.646 5.257 -5.641 1.00 82.06 82 VAL A CA 1
ATOM 611 C C . VAL A 1 82 ? 6.114 3.926 -6.229 1.00 82.06 82 VAL A C 1
ATOM 613 O O . VAL A 1 82 ? 5.647 3.540 -7.300 1.00 82.06 82 VAL A O 1
ATOM 616 N N . ALA A 1 83 ? 6.996 3.205 -5.530 1.00 82.56 83 ALA A N 1
ATOM 617 C CA . ALA A 1 83 ? 7.475 1.911 -6.009 1.00 82.56 83 ALA A CA 1
ATOM 618 C C . ALA A 1 83 ? 6.357 0.864 -5.970 1.00 82.56 83 ALA A C 1
ATOM 620 O O . ALA A 1 83 ? 6.171 0.132 -6.937 1.00 82.56 83 ALA A O 1
ATOM 621 N N . VAL A 1 84 ? 5.553 0.839 -4.904 1.00 85.50 84 VAL A N 1
ATOM 622 C CA . VAL A 1 84 ? 4.399 -0.070 -4.821 1.00 85.50 84 VAL A CA 1
ATOM 623 C C . VAL A 1 84 ? 3.405 0.223 -5.948 1.00 85.50 84 VAL A C 1
ATOM 625 O O . VAL A 1 84 ? 3.015 -0.687 -6.677 1.00 85.50 84 VAL A O 1
ATOM 628 N N . LYS A 1 85 ? 3.062 1.499 -6.172 1.00 82.69 85 LYS A N 1
ATOM 629 C CA . LYS A 1 85 ? 2.188 1.930 -7.276 1.00 82.69 85 LYS A CA 1
ATOM 630 C C . LYS A 1 85 ? 2.688 1.440 -8.634 1.00 82.69 85 LYS A C 1
ATOM 632 O O . LYS A 1 85 ? 1.905 0.944 -9.444 1.00 82.69 85 LYS A O 1
ATOM 637 N N . GLN A 1 86 ? 3.984 1.586 -8.888 1.00 83.00 86 GLN A N 1
ATOM 638 C CA . GLN A 1 86 ? 4.600 1.167 -10.140 1.00 83.00 86 GLN A CA 1
ATOM 639 C C . GLN A 1 86 ? 4.557 -0.363 -10.324 1.00 83.00 86 GLN A C 1
ATOM 641 O O . GLN A 1 86 ? 4.159 -0.809 -11.400 1.00 83.00 86 GLN A O 1
ATOM 646 N N . ILE A 1 87 ? 4.857 -1.151 -9.280 1.00 85.69 87 ILE A N 1
ATOM 647 C CA . ILE A 1 87 ? 4.767 -2.625 -9.312 1.00 85.69 87 ILE A CA 1
ATOM 648 C C . ILE A 1 87 ? 3.336 -3.064 -9.632 1.00 85.69 87 ILE A C 1
ATOM 650 O O . ILE A 1 87 ? 3.118 -3.818 -10.577 1.00 85.69 87 ILE A O 1
ATOM 654 N N . LEU A 1 88 ? 2.349 -2.550 -8.890 1.00 83.62 88 LEU A N 1
ATOM 655 C CA . LEU A 1 88 ? 0.942 -2.934 -9.060 1.00 83.62 88 LEU A CA 1
ATOM 656 C C . LEU A 1 88 ? 0.366 -2.534 -10.427 1.00 83.62 88 LEU A C 1
ATOM 658 O O . LEU A 1 88 ? -0.583 -3.153 -10.914 1.00 83.62 88 LEU A O 1
ATOM 662 N N . SER A 1 89 ? 0.941 -1.503 -11.046 1.00 81.44 89 SER A N 1
ATOM 663 C CA . SER A 1 89 ? 0.589 -1.042 -12.393 1.00 81.44 89 SER A CA 1
ATOM 664 C C . SER A 1 89 ? 1.326 -1.809 -13.504 1.00 81.44 89 SER A C 1
ATOM 666 O O . SER A 1 89 ? 1.164 -1.482 -14.677 1.00 81.44 89 SER A O 1
ATOM 668 N N . GLY A 1 90 ? 2.138 -2.818 -13.161 1.00 80.50 90 GLY A N 1
ATOM 669 C CA . GLY A 1 90 ? 2.872 -3.654 -14.115 1.00 80.50 90 GLY A CA 1
ATOM 670 C C . GLY A 1 90 ? 4.148 -3.017 -14.673 1.00 80.50 90 GLY A C 1
ATOM 671 O O . GLY A 1 90 ? 4.702 -3.508 -15.655 1.00 80.50 90 GLY A O 1
ATOM 672 N N . MET A 1 91 ? 4.638 -1.925 -14.077 1.00 78.25 91 MET A N 1
ATOM 673 C CA . MET A 1 91 ? 5.908 -1.325 -14.486 1.00 78.25 91 MET A CA 1
ATOM 674 C C . MET A 1 91 ? 7.082 -2.122 -13.914 1.00 78.25 91 MET A C 1
ATOM 676 O O . MET A 1 91 ? 7.156 -2.382 -12.713 1.00 78.25 91 MET A O 1
ATOM 680 N N . ASN A 1 92 ? 8.050 -2.463 -14.768 1.00 68.81 92 ASN A N 1
ATOM 681 C CA . ASN A 1 92 ? 9.271 -3.125 -14.325 1.00 68.81 92 ASN A CA 1
ATOM 682 C C . ASN A 1 92 ? 10.239 -2.109 -13.699 1.00 68.81 92 ASN A C 1
ATOM 684 O O . ASN A 1 92 ? 10.973 -1.412 -14.401 1.00 68.81 92 ASN A O 1
ATOM 688 N N . ILE A 1 93 ? 10.236 -2.013 -12.370 1.00 68.38 93 ILE A N 1
ATOM 689 C CA . ILE A 1 93 ? 11.113 -1.096 -11.636 1.00 68.38 93 ILE A CA 1
ATOM 690 C C . ILE A 1 93 ? 12.434 -1.786 -11.307 1.00 68.38 93 ILE A C 1
ATOM 692 O O . ILE A 1 93 ? 12.455 -2.810 -10.614 1.00 68.38 93 ILE A O 1
ATOM 696 N N . LYS A 1 94 ? 13.541 -1.162 -11.719 1.00 60.25 94 LYS A N 1
ATOM 697 C CA . LYS A 1 94 ? 14.850 -1.352 -11.087 1.00 60.25 94 LYS A CA 1
ATOM 698 C C . LYS A 1 94 ? 14.901 -0.410 -9.891 1.00 60.25 94 LYS A C 1
ATOM 700 O O . LYS A 1 94 ? 15.099 0.787 -10.067 1.00 60.25 94 LYS A O 1
ATOM 705 N N . THR A 1 95 ? 14.638 -0.915 -8.692 1.00 58.25 95 THR A N 1
ATOM 706 C CA . THR A 1 95 ? 14.674 -0.109 -7.467 1.00 58.25 95 THR A CA 1
ATOM 707 C C . THR A 1 95 ? 16.071 0.473 -7.270 1.00 58.25 95 THR A C 1
ATOM 709 O O . THR A 1 95 ? 17.032 -0.246 -7.027 1.00 58.25 95 THR A O 1
ATOM 712 N N . ASN A 1 96 ? 16.171 1.788 -7.408 1.00 55.28 96 ASN A N 1
ATOM 713 C CA . ASN A 1 96 ? 17.377 2.598 -7.260 1.00 55.28 96 ASN A CA 1
ATOM 714 C C . ASN A 1 96 ? 17.481 3.257 -5.870 1.00 55.28 96 ASN A C 1
ATOM 716 O O . ASN A 1 96 ? 18.486 3.893 -5.565 1.00 55.28 96 ASN A O 1
ATOM 720 N N . ALA A 1 97 ? 16.461 3.101 -5.021 1.00 57.59 97 ALA A N 1
ATOM 721 C CA . ALA A 1 97 ? 16.458 3.571 -3.639 1.00 57.59 97 ALA A CA 1
ATOM 722 C C . ALA A 1 97 ? 16.881 2.448 -2.678 1.00 57.59 97 ALA A C 1
ATOM 724 O O . ALA A 1 97 ? 16.473 1.305 -2.868 1.00 57.59 97 ALA A O 1
ATOM 725 N N . SER A 1 98 ? 17.644 2.773 -1.626 1.00 68.00 98 SER A N 1
ATOM 726 C CA . SER A 1 98 ? 17.943 1.839 -0.529 1.00 68.00 98 SER A CA 1
ATOM 727 C C . SER A 1 98 ? 16.663 1.477 0.226 1.00 68.00 98 SER A C 1
ATOM 729 O O . SER A 1 98 ? 16.188 2.235 1.080 1.00 68.00 98 SER A O 1
ATOM 731 N N . VAL A 1 99 ? 16.096 0.326 -0.124 1.00 78.56 99 VAL A N 1
ATOM 732 C CA . VAL A 1 99 ? 14.937 -0.277 0.538 1.00 78.56 99 VAL A CA 1
ATOM 733 C C . VAL A 1 99 ? 15.433 -0.989 1.792 1.00 78.56 99 VAL A C 1
ATOM 735 O O . VAL A 1 99 ? 16.375 -1.772 1.717 1.00 78.56 99 VAL A O 1
ATOM 738 N N . ALA A 1 100 ? 14.827 -0.693 2.940 1.00 83.06 100 ALA A N 1
ATOM 739 C CA . ALA A 1 100 ? 15.181 -1.328 4.208 1.00 83.06 100 ALA A CA 1
ATOM 740 C C . ALA A 1 100 ? 14.698 -2.785 4.273 1.00 83.06 100 ALA A C 1
ATOM 742 O O . ALA A 1 100 ? 15.382 -3.630 4.835 1.00 83.06 100 ALA A O 1
ATOM 743 N N . ASN A 1 101 ? 13.539 -3.055 3.672 1.00 84.31 101 ASN A N 1
ATOM 744 C CA . ASN A 1 101 ? 12.868 -4.350 3.608 1.00 84.31 101 ASN A CA 1
ATOM 745 C C . ASN A 1 101 ? 12.563 -4.730 2.144 1.00 84.31 101 ASN A C 1
ATOM 747 O O . ASN A 1 101 ? 11.444 -4.520 1.662 1.00 84.31 101 ASN A O 1
ATOM 751 N N . PRO A 1 102 ? 13.562 -5.199 1.375 1.00 82.75 102 PRO A N 1
ATOM 752 C CA . PRO A 1 102 ? 13.368 -5.593 -0.022 1.00 82.75 102 PRO A CA 1
ATOM 753 C C . PRO A 1 102 ? 12.349 -6.733 -0.199 1.00 82.75 102 PRO A C 1
ATOM 755 O O . PRO A 1 102 ? 11.649 -6.765 -1.209 1.00 82.75 102 PRO A O 1
ATOM 758 N N . GLU A 1 103 ? 12.203 -7.617 0.786 1.00 85.94 103 GLU A N 1
ATOM 759 C CA . GLU A 1 103 ? 11.235 -8.719 0.810 1.00 85.94 103 GLU A CA 1
ATOM 760 C C . GLU A 1 103 ? 9.779 -8.249 0.672 1.00 85.94 103 GLU A C 1
ATOM 762 O O . GLU A 1 103 ? 8.973 -8.910 0.014 1.00 85.94 103 GLU A O 1
ATOM 767 N N . ALA A 1 104 ? 9.456 -7.062 1.194 1.00 86.50 104 ALA A N 1
ATOM 768 C CA . ALA A 1 104 ? 8.140 -6.455 1.034 1.00 86.50 104 ALA A CA 1
ATOM 769 C C . ALA A 1 104 ? 7.825 -6.183 -0.442 1.00 86.50 104 ALA A C 1
ATOM 771 O O . ALA A 1 104 ? 6.711 -6.416 -0.907 1.00 86.50 104 ALA A O 1
ATOM 772 N N . LEU A 1 105 ? 8.813 -5.711 -1.211 1.00 86.44 105 LEU A N 1
ATOM 773 C CA . LEU A 1 105 ? 8.627 -5.432 -2.635 1.00 86.44 105 LEU A CA 1
ATOM 774 C C . LEU A 1 105 ? 8.424 -6.710 -3.443 1.00 86.44 105 LEU A C 1
ATOM 776 O O . LEU A 1 105 ? 7.609 -6.710 -4.364 1.00 86.44 105 LEU A O 1
ATOM 780 N N . GLU A 1 106 ? 9.122 -7.788 -3.093 1.00 87.06 106 GLU A N 1
ATOM 781 C CA . GLU A 1 106 ? 8.929 -9.089 -3.735 1.00 87.06 106 GLU A CA 1
ATOM 782 C C . GLU A 1 106 ? 7.515 -9.630 -3.495 1.00 87.06 106 GLU A C 1
ATOM 784 O O . GLU A 1 106 ? 6.886 -10.120 -4.434 1.00 87.06 106 GLU A O 1
ATOM 789 N N . TRP A 1 107 ? 6.954 -9.435 -2.295 1.00 89.19 107 TRP A N 1
ATOM 790 C CA . TRP A 1 107 ? 5.548 -9.754 -2.028 1.00 89.19 107 TRP A CA 1
ATOM 791 C C . TRP A 1 107 ? 4.601 -8.988 -2.965 1.00 89.19 107 TRP A C 1
ATOM 793 O O . TRP A 1 107 ? 3.740 -9.597 -3.598 1.00 89.19 107 TRP A O 1
ATOM 803 N N . PHE A 1 108 ? 4.799 -7.675 -3.143 1.00 87.81 108 PHE A N 1
ATOM 804 C CA . PHE A 1 108 ? 3.979 -6.882 -4.071 1.00 87.81 108 PHE A CA 1
ATOM 805 C C . PHE A 1 108 ? 4.130 -7.328 -5.529 1.00 87.81 108 PHE A C 1
ATOM 807 O O . PHE A 1 108 ? 3.151 -7.293 -6.275 1.00 87.81 108 PHE A O 1
ATOM 814 N N . ARG A 1 109 ? 5.329 -7.754 -5.953 1.00 87.19 109 ARG A N 1
ATOM 815 C CA . ARG A 1 109 ? 5.551 -8.303 -7.303 1.00 87.19 109 ARG A CA 1
ATOM 816 C C . ARG A 1 109 ? 4.790 -9.611 -7.496 1.00 87.19 109 ARG A C 1
ATOM 818 O O . ARG A 1 109 ? 4.120 -9.769 -8.513 1.00 87.19 109 ARG A O 1
ATOM 825 N N . ALA A 1 110 ? 4.865 -10.517 -6.522 1.00 87.81 110 ALA A N 1
ATOM 826 C CA . ALA A 1 110 ? 4.148 -11.787 -6.556 1.00 87.81 110 ALA A CA 1
ATOM 827 C C . ALA A 1 110 ? 2.628 -11.573 -6.561 1.00 87.81 110 ALA A C 1
ATOM 829 O O . ALA A 1 110 ? 1.925 -12.144 -7.393 1.00 87.81 110 ALA A O 1
ATOM 830 N N . TRP A 1 111 ? 2.129 -10.683 -5.700 1.00 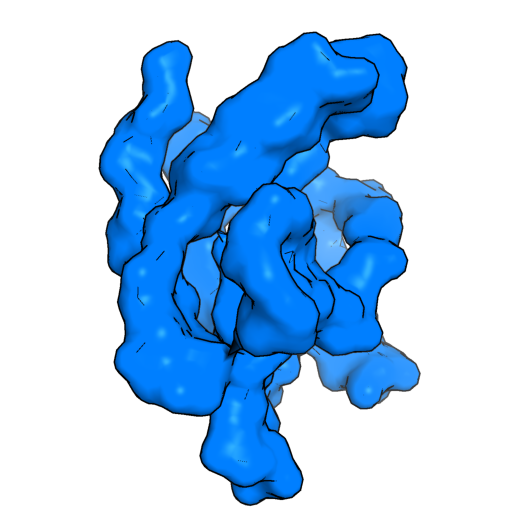87.88 111 TRP A N 1
ATOM 831 C CA . TRP A 1 111 ? 0.712 -10.338 -5.642 1.00 87.88 111 TRP A CA 1
ATOM 832 C C . TRP A 1 111 ? 0.210 -9.734 -6.962 1.00 87.88 111 TRP A C 1
ATOM 834 O O . TRP A 1 111 ? -0.851 -10.120 -7.450 1.00 87.88 111 TRP A O 1
ATOM 844 N N . ALA A 1 112 ? 0.990 -8.836 -7.578 1.00 84.88 112 ALA A N 1
ATOM 845 C CA . ALA A 1 112 ? 0.655 -8.217 -8.862 1.00 84.88 112 ALA A CA 1
ATOM 846 C C . ALA A 1 112 ? 0.689 -9.191 -10.048 1.00 84.88 112 ALA A C 1
ATOM 848 O O . ALA A 1 112 ? 0.043 -8.922 -11.055 1.00 84.88 112 ALA A O 1
ATOM 849 N N . ALA A 1 113 ? 1.451 -10.284 -9.956 1.00 84.19 113 ALA A N 1
ATOM 850 C CA . ALA A 1 113 ? 1.453 -11.346 -10.960 1.00 84.19 113 ALA A CA 1
ATOM 851 C C . ALA A 1 113 ? 0.260 -12.307 -10.800 1.00 84.19 113 ALA A C 1
ATOM 853 O O . ALA A 1 113 ? -0.147 -12.938 -11.772 1.00 84.19 113 ALA A O 1
ATOM 854 N N . ALA A 1 114 ? -0.287 -12.421 -9.586 1.00 83.38 114 ALA A N 1
ATOM 855 C CA . ALA A 1 114 ? -1.402 -13.309 -9.259 1.00 83.38 114 ALA A CA 1
ATOM 856 C C . ALA A 1 114 ? -2.797 -12.679 -9.454 1.00 83.38 114 ALA A C 1
ATOM 858 O O . ALA A 1 114 ? -3.781 -13.415 -9.507 1.00 83.38 114 ALA A O 1
ATOM 859 N N . ASN A 1 115 ? -2.891 -11.348 -9.559 1.00 76.75 115 ASN A N 1
ATOM 860 C CA . ASN A 1 115 ? -4.141 -10.570 -9.640 1.00 76.75 115 ASN A CA 1
ATOM 861 C C . ASN A 1 115 ? -4.105 -9.578 -10.793 1.00 76.75 115 ASN A C 1
ATOM 863 O O . ASN A 1 115 ? -5.158 -9.054 -11.218 1.00 76.75 115 ASN A O 1
#

pLDDT: mean 72.64, std 14.46, range [35.28, 89.19]

Foldseek 3Di:
DQPDQPDFFAQVHDTDGCVVVQCCCCPPPVPPDVDDAWAWADAPPRPGTAADDDDDPSHDHPDDDDQPQDFKAAPVRHGPNVLLNCLLRVHDDPDPGRIPRVSSSVSSNVVSVVD

Radius of gyration: 13.75 Å; chains: 1; bounding box: 36×28×37 Å

Sequence (115 aa):
MLGRSDGFLKPAGVRFGSAEIYNILTRFFPAEVEDAVCVGRRRATDSDETVCPELSPRHVPGVVEECGGGIPKTGNGKKIEVAVKQILSGMNIKTNASVANPEALEWFRAWAAAN

Organism: Colletotrichum fructicola (strain Nara gc5) (NCBI:txid1213859)

Secondary structure (DSSP, 8-state):
-------EE-GGG--EEHHHHHHHHHHH-TTT-S------B--TT-SS-B--SSSSTT---S-----TT---BBTTS-B-HHHHHHHHTT------S-BS-HHHHHHHHHHHHH-

=== Feature glossary ===
Legend for the data blocks above and below:

— What the protein is —

The amino-acid sequence is the protein's primary structure: the linear order of residues from the N-terminus to the C-terminus, written in one-letter code. Everything else here — the 3D coordinates, the secondary structure, the domain annotations — is ultimately a consequence of this string.

Database cross-references. InterPro integrates a dozen domain/family signature databases into unified entries with residue-range hits. GO terms attach function/process/location labels with evidence codes. CATH codes position the fold in a four-level structural taxonomy. Organism is the NCBI-taxonomy species name.

— Where its atoms are —

The mmCIF block holds the 3D Cartesian coordinates of each backbone atom (N, Cα, C, O) in ångströms. mmCIF is the PDB's canonical archive format — a tagged-loop text representation of the atomic model.

The six renders are orthographic views along the three Cartesian axes in both directions. Representation (cartoon, sticks, or surface) and color scheme (sequence-rainbow or by-chain) vary across proteins so the training set covers all the common visualization conventions.

— Local backbone conformation —

Secondary structure is the local, repeating backbone conformation. DSSP classifies it into eight states by reading the hydrogen-bond network: three helix types (H, G, I), two β types (E, B), two non-regular types (T, S), and unstructured coil (-).

SS3 is a coarse helix/strand/coil call (letters a/b/c) made by the P-SEA algorithm from inter-Cα distances and dihedrals. It is less detailed than DSSP but needs only Cα positions.

Backbone dihedral angles. Every residue except chain termini has a φ (preceding-C → N → Cα → C) and a ψ (N → Cα → C → next-N). They are reported in degrees following the IUPAC sign convention. Secondary structure is essentially a statement about which (φ, ψ) basin each residue occupies.

— Global shape and packing —

The geometric summary reports three shape descriptors. Rg (radius of gyration) measures how spread out the Cα atoms are about their centre of mass; compact globular proteins have small Rg, elongated or unfolded ones large. Cα contacts (<8 Å, |i−j|>4) count long-range residue pairs in spatial proximity — high for tightly packed folds, near zero for rods or random coil. The bounding-box extents give the protein's footprint along x, y, z in Å.

Solvent accessibility: the surface area of each residue that a 1.4 Å water probe can touch, in Å². When only backbone atoms are present the absolute values are lower than full-atom SASA (side chains contribute most of the area) and are flagged as backbone-only.

Plot images: a contact map (which residues are close in 3D, as an N×N binary image), a Ramachandran scatter (backbone torsion angles, revealing secondary-structure composition at a glance), and — for AlphaFold structures — a PAE heatmap (pairwise prediction confidence).

— Structural neighborhood —

Foldseek's 3Di representation compresses backbone geometry into a per-residue letter drawn from a learned twenty-state alphabet. It captures the tertiary interaction pattern around each residue — which residues are packed against it in space, regardless of where they are in sequence.

Structural nearest neighbors (via Foldseek easy-search vs the PDB). Reported per hit: target PDB id, E-value, and alignment TM-score. A TM-score above ~0.5 is the conventional threshold for 'same fold'.

— Confidence and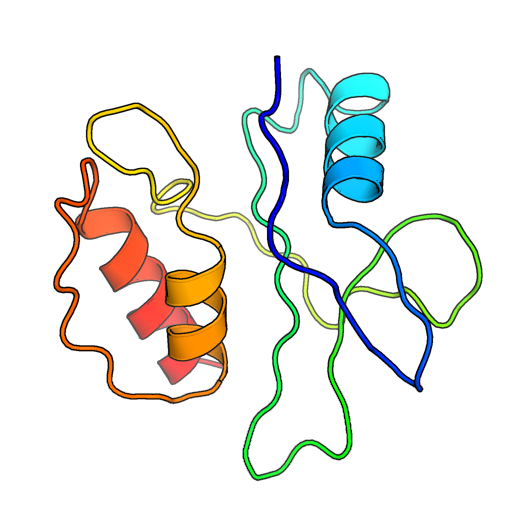 disorder —

pLDDT (predicted Local Distance Difference Test) is AlphaFold's per-residue confidence score, ranging from 0 to 100. Values above 90 indicate high confidence (typically well-packed cores); 70–90 is confident; 50–70 low confidence; below 50 usually means the region is disordered or the prediction is unreliable there. AlphaFold stores pLDDT in the mmCIF B-factor column.

For experimental (PDB) structures, the B-factor (temperature factor) quantifies the positional spread of each atom in the crystal — a combination of thermal vibration and static disorder — in units of Å². High B-factors mark flexible loops or poorly resolved regions; low B-factors mark the rigid, well-ordered core.

Predicted Aligned Error (PAE) is an AlphaFold confidence matrix: entry (i, j) is the expected error in the position o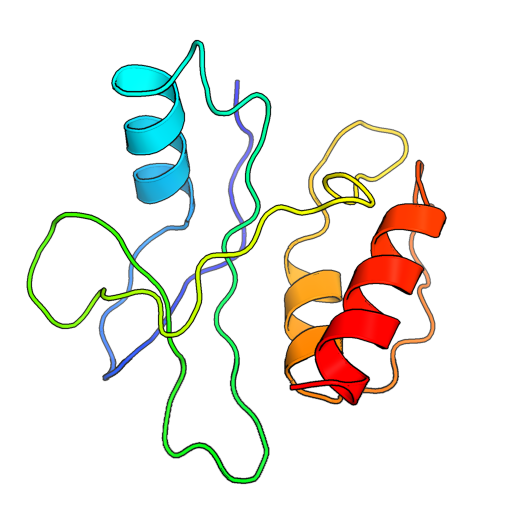f residue j, in ångströms, when the prediction is superimposed on the true structure at residue i. Low PAE within a block of residues means that block is internally rigid and well-predicted; high PAE between two blocks means their relative placement is uncertain even if each block individually is confident.